Protein AF-A0A7C4BBB3-F1 (afdb_monomer_lite)

pLDDT: mean 87.48, std 7.37, range [55.0, 94.81]

Radius of gyration: 14.89 Å; chains: 1; bounding box: 36×31×40 Å

Organism: NCBI:txid334771

Sequence (150 aa):
MLDLFVINAIISEDIKLYFGTAALLYFIDRKCHRIVLSPSLKKIYADRLKDLEKRRSNYSNDRLFKLIKKLLMNSEKVNEVEELTYNVPIKIPDEDKLIIKTALASSGNTIIITTDRRHLIDNEELQNHLKAYNITILPLDRALEIITKD

Foldseek 3Di:
DEAPLLLVLQQDPPPCSVVLSVLLLVLLVVDQAAAQDEPVRLVVVVVSLVVCVVVVVRGPPVPSSVSSVVQSPDPSRYDYFHFDPDFDPDDADPSVRRVLRRQLRPQAPEEYEDPDCPRAVVPPVNQVVCVVRNYHYDYSVVSSVVSVVD

Secondary structure (DSSP, 8-state):
-B-THHHHHHH---HHHHHHHHHHHHHHHHSS--EEE-HHHHHHHHHHHHHHHHTGGG-S-HHHHHHHHHHHH-TTTEEE-PPP-SPPSS---HHHHHHHHHHHHT-S-EEEEES-IIIIIS-HHHHHHHHTTTEEEEEHHHHHHHHHH-

Structure (mmCIF, N/CA/C/O backbone):
data_AF-A0A7C4BBB3-F1
#
_entry.id   AF-A0A7C4BBB3-F1
#
loop_
_atom_site.group_PDB
_atom_site.id
_atom_site.type_symbol
_atom_site.label_atom_id
_atom_site.label_alt_id
_atom_site.label_comp_id
_atom_site.label_asym_id
_atom_site.label_entity_id
_atom_site.label_seq_id
_atom_site.pdbx_PDB_ins_code
_atom_site.Cartn_x
_atom_site.Cartn_y
_atom_site.Cartn_z
_atom_site.occupancy
_atom_site.B_iso_or_equiv
_atom_site.auth_seq_id
_atom_site.auth_comp_id
_atom_site.auth_asym_id
_atom_site.auth_atom_id
_atom_site.pdbx_PDB_model_num
ATOM 1 N N . MET A 1 1 ? -4.742 2.659 1.974 1.00 86.31 1 MET A N 1
ATOM 2 C CA . MET A 1 1 ? -3.295 2.649 2.265 1.00 86.31 1 MET A CA 1
ATOM 3 C C . MET A 1 1 ? -2.617 1.719 1.273 1.00 86.31 1 MET A C 1
ATOM 5 O O . MET A 1 1 ? -3.104 0.610 1.087 1.00 86.31 1 MET A O 1
ATOM 9 N N . LEU A 1 2 ? -1.554 2.174 0.610 1.00 84.19 2 LEU A N 1
ATOM 10 C CA . LEU A 1 2 ? -0.780 1.355 -0.326 1.00 84.19 2 LEU A CA 1
ATOM 11 C C . LEU A 1 2 ? 0.609 1.110 0.260 1.00 84.19 2 LEU A C 1
ATOM 13 O O . LEU A 1 2 ? 1.294 2.060 0.640 1.00 84.19 2 LEU A O 1
ATOM 17 N N . ASP A 1 3 ? 1.017 -0.148 0.314 1.00 86.69 3 ASP A N 1
ATOM 18 C CA . ASP A 1 3 ? 2.385 -0.537 0.644 1.00 86.69 3 ASP A CA 1
ATOM 19 C C . ASP A 1 3 ? 3.341 -0.279 -0.548 1.00 86.69 3 ASP A C 1
ATOM 21 O O . ASP A 1 3 ? 2.925 -0.114 -1.697 1.00 86.69 3 ASP A O 1
ATOM 25 N N . LEU A 1 4 ? 4.644 -0.222 -0.278 1.00 86.12 4 LEU A N 1
ATOM 26 C CA . LEU A 1 4 ? 5.727 0.139 -1.189 1.00 86.12 4 LEU A CA 1
ATOM 27 C C . LEU A 1 4 ? 5.900 -0.829 -2.369 1.00 86.12 4 LEU A C 1
ATOM 29 O O . LEU A 1 4 ? 6.629 -0.501 -3.312 1.00 86.12 4 LEU A O 1
ATOM 33 N N . PHE A 1 5 ? 5.202 -1.972 -2.384 1.00 86.25 5 PHE A N 1
ATOM 34 C CA . PHE A 1 5 ? 5.166 -2.871 -3.542 1.00 86.25 5 PHE A CA 1
ATOM 35 C C . PHE A 1 5 ? 4.745 -2.149 -4.829 1.00 86.25 5 PHE A C 1
ATOM 37 O O . PHE A 1 5 ? 5.200 -2.523 -5.908 1.00 86.25 5 PHE A O 1
ATOM 44 N N . VAL A 1 6 ? 3.927 -1.091 -4.740 1.00 85.38 6 VAL A N 1
ATOM 45 C CA . VAL A 1 6 ? 3.476 -0.334 -5.921 1.00 85.38 6 VAL A CA 1
ATOM 46 C C . VAL A 1 6 ? 4.636 0.331 -6.666 1.00 85.38 6 VAL A C 1
ATOM 48 O O . VAL A 1 6 ? 4.572 0.511 -7.879 1.00 85.38 6 VAL A O 1
ATOM 51 N N . ILE A 1 7 ? 5.725 0.652 -5.959 1.00 85.56 7 ILE A N 1
ATOM 52 C CA . ILE A 1 7 ? 6.966 1.152 -6.558 1.00 85.56 7 ILE A CA 1
ATOM 53 C C . ILE A 1 7 ? 7.752 -0.008 -7.169 1.00 85.56 7 ILE A C 1
ATOM 55 O O . ILE A 1 7 ? 8.239 0.106 -8.292 1.00 85.56 7 ILE A O 1
ATOM 59 N N . ASN A 1 8 ? 7.831 -1.143 -6.469 1.00 85.06 8 ASN A N 1
ATOM 60 C CA . ASN A 1 8 ? 8.496 -2.345 -6.979 1.00 85.06 8 ASN A CA 1
ATOM 61 C C . ASN A 1 8 ? 7.831 -2.855 -8.268 1.00 85.06 8 ASN A C 1
ATOM 63 O O . ASN A 1 8 ? 8.520 -3.330 -9.165 1.00 85.06 8 ASN A O 1
ATOM 67 N N . ALA A 1 9 ? 6.515 -2.679 -8.415 1.00 86.50 9 ALA A N 1
ATOM 68 C CA . ALA A 1 9 ? 5.774 -3.017 -9.627 1.00 86.50 9 ALA A CA 1
ATOM 69 C C . ALA A 1 9 ? 6.248 -2.244 -10.875 1.00 86.50 9 ALA A C 1
ATOM 71 O O . ALA A 1 9 ? 6.035 -2.710 -11.990 1.00 86.50 9 ALA A O 1
ATOM 72 N N . ILE A 1 10 ? 6.913 -1.089 -10.721 1.00 84.81 10 ILE A N 1
ATOM 73 C CA . ILE A 1 10 ? 7.472 -0.314 -11.845 1.00 84.81 10 ILE A CA 1
ATOM 74 C C . ILE A 1 10 ? 8.647 -1.053 -12.501 1.00 84.81 10 ILE A C 1
ATOM 76 O O . ILE A 1 10 ? 8.805 -0.996 -13.721 1.00 84.81 10 ILE A O 1
ATOM 80 N N . ILE A 1 11 ? 9.466 -1.722 -11.686 1.00 84.06 11 ILE A N 1
ATOM 81 C CA . ILE A 1 11 ? 10.697 -2.415 -12.096 1.00 84.06 11 ILE A CA 1
ATOM 82 C C . ILE A 1 11 ? 10.536 -3.939 -12.154 1.00 84.06 11 ILE A C 1
ATOM 84 O O . ILE A 1 11 ? 11.490 -4.639 -12.473 1.00 84.06 11 ILE A O 1
ATOM 88 N N . SER A 1 12 ? 9.362 -4.462 -11.804 1.00 82.69 12 SER A N 1
ATOM 89 C CA . SER A 1 12 ? 9.115 -5.899 -11.761 1.00 82.69 12 SER A CA 1
ATOM 90 C C . SER A 1 12 ? 8.935 -6.482 -13.164 1.00 82.69 12 SER A C 1
ATOM 92 O O . SER A 1 12 ? 8.243 -5.905 -14.002 1.00 82.69 12 SER A O 1
ATOM 94 N N . GLU A 1 13 ? 9.508 -7.663 -13.390 1.00 83.00 13 GLU A N 1
ATOM 95 C CA . GLU A 1 13 ? 9.225 -8.501 -14.562 1.00 83.00 13 GLU A CA 1
ATOM 96 C C . GLU A 1 13 ? 7.931 -9.321 -14.391 1.00 83.00 13 GLU A C 1
ATOM 98 O O . GLU A 1 13 ? 7.441 -9.925 -15.346 1.00 83.00 13 GLU A O 1
ATOM 103 N N . ASP A 1 14 ? 7.337 -9.326 -13.190 1.00 88.25 14 ASP A N 1
ATOM 104 C CA . ASP A 1 14 ? 6.052 -9.971 -12.937 1.00 88.25 14 ASP A CA 1
ATOM 105 C C . ASP A 1 14 ? 4.917 -9.158 -13.573 1.00 88.25 14 ASP A C 1
ATOM 107 O O . ASP A 1 14 ? 4.413 -8.161 -13.043 1.00 88.25 14 ASP A O 1
ATOM 111 N N . ILE A 1 15 ? 4.483 -9.645 -14.732 1.00 87.00 15 ILE A N 1
ATOM 112 C CA . ILE A 1 15 ? 3.385 -9.089 -15.517 1.00 87.00 15 ILE A CA 1
ATOM 113 C C . ILE A 1 15 ? 2.087 -8.992 -14.696 1.00 87.00 15 ILE A C 1
ATOM 115 O O . ILE A 1 15 ? 1.342 -8.019 -14.843 1.00 87.00 15 ILE A O 1
ATOM 119 N N . LYS A 1 16 ? 1.801 -9.963 -13.817 1.00 89.31 16 LYS A N 1
ATOM 120 C CA . LYS A 1 16 ? 0.585 -9.946 -12.990 1.00 89.31 16 LYS A CA 1
ATOM 121 C C . LYS A 1 16 ? 0.660 -8.837 -11.950 1.00 89.31 16 LYS A C 1
ATOM 123 O O . LYS A 1 16 ? -0.316 -8.107 -11.783 1.00 89.31 16 LYS A O 1
ATOM 128 N N . LEU A 1 17 ? 1.811 -8.673 -11.300 1.00 89.88 17 LEU A N 1
ATOM 129 C CA . LEU A 1 17 ? 2.036 -7.585 -10.349 1.00 89.88 17 LEU A CA 1
ATOM 130 C C . LEU A 1 17 ? 1.913 -6.218 -11.030 1.00 89.88 17 LEU A C 1
ATOM 132 O O . LEU A 1 17 ? 1.250 -5.323 -10.501 1.00 89.88 17 LEU A O 1
ATOM 136 N N . TYR A 1 18 ? 2.494 -6.072 -12.222 1.00 89.81 18 TYR A N 1
ATOM 137 C CA . TYR A 1 18 ? 2.407 -4.845 -13.009 1.00 89.81 18 TYR A CA 1
ATOM 138 C C . TYR A 1 18 ? 0.956 -4.486 -13.347 1.00 89.81 18 TYR A C 1
ATOM 140 O O . TYR A 1 18 ? 0.482 -3.405 -12.989 1.00 89.81 18 TYR A O 1
ATOM 148 N N . PHE A 1 19 ? 0.228 -5.392 -14.010 1.00 89.88 19 PHE A N 1
ATOM 149 C CA . PHE A 1 19 ? -1.143 -5.116 -14.438 1.00 89.88 19 PHE A CA 1
ATOM 150 C C . PHE A 1 19 ? -2.099 -4.975 -13.257 1.00 89.88 19 PHE A C 1
ATOM 152 O O . PHE A 1 19 ? -2.956 -4.093 -13.285 1.00 89.88 19 PHE A O 1
ATOM 159 N N . GLY A 1 20 ? -1.929 -5.777 -12.203 1.00 92.19 20 GLY A N 1
ATOM 160 C CA . GLY A 1 20 ? -2.720 -5.655 -10.982 1.00 92.19 20 GLY A CA 1
ATOM 161 C C . GLY A 1 20 ? -2.525 -4.294 -10.314 1.00 92.19 20 GLY A C 1
ATOM 162 O O . GLY A 1 20 ? -3.500 -3.621 -9.982 1.00 92.19 20 GLY A O 1
ATOM 163 N N . THR A 1 21 ? -1.277 -3.832 -10.200 1.00 92.19 21 THR A N 1
ATOM 164 C CA . THR A 1 21 ? -0.969 -2.507 -9.643 1.00 92.19 21 THR A CA 1
ATOM 165 C C . THR A 1 21 ? -1.532 -1.394 -10.524 1.00 92.19 21 THR A C 1
ATOM 167 O O . THR A 1 21 ? -2.165 -0.466 -10.023 1.00 92.19 21 THR A O 1
ATOM 170 N N . ALA A 1 22 ? -1.354 -1.484 -11.844 1.00 90.88 22 ALA A N 1
ATOM 171 C CA . ALA A 1 22 ? -1.876 -0.493 -12.780 1.00 90.88 22 ALA A CA 1
ATOM 172 C C . ALA A 1 22 ? -3.409 -0.396 -12.721 1.00 90.88 22 ALA A C 1
ATOM 174 O O . ALA A 1 22 ? -3.949 0.710 -12.681 1.00 90.88 22 ALA A O 1
ATOM 175 N N . ALA A 1 23 ? -4.105 -1.536 -12.666 1.00 91.94 23 ALA A N 1
ATOM 176 C CA . ALA A 1 23 ? -5.556 -1.590 -12.524 1.00 91.94 23 ALA A CA 1
ATOM 177 C C . ALA A 1 23 ? -6.010 -0.968 -11.198 1.00 91.94 23 ALA A C 1
ATOM 179 O O . ALA A 1 23 ? -6.902 -0.121 -11.193 1.00 91.94 23 ALA A O 1
ATOM 180 N N . LEU A 1 24 ? -5.354 -1.318 -10.088 1.00 92.88 24 LEU A N 1
ATOM 181 C CA . LEU A 1 24 ? -5.666 -0.776 -8.767 1.00 92.88 24 LEU A CA 1
ATOM 182 C C . LEU A 1 24 ? -5.565 0.753 -8.759 1.00 92.88 24 LEU A C 1
ATOM 184 O O . LEU A 1 24 ? -6.501 1.446 -8.360 1.00 92.88 24 LEU A O 1
ATOM 188 N N . LEU A 1 25 ? -4.442 1.284 -9.242 1.00 91.50 25 LEU A N 1
ATOM 189 C CA . LEU A 1 25 ? -4.207 2.724 -9.299 1.00 91.50 25 LEU A CA 1
ATOM 190 C C . LEU A 1 25 ? -5.176 3.429 -10.252 1.00 91.50 25 LEU A C 1
ATOM 192 O O . LEU A 1 25 ? -5.629 4.530 -9.950 1.00 91.50 25 LEU A O 1
ATOM 196 N N . TYR A 1 26 ? -5.532 2.799 -11.374 1.00 90.62 26 TYR A N 1
ATOM 197 C CA . TYR A 1 26 ? -6.545 3.322 -12.287 1.00 90.62 26 TYR A CA 1
ATOM 198 C C . TYR A 1 26 ? -7.907 3.465 -11.598 1.00 90.62 26 TYR A C 1
ATOM 200 O O . TYR A 1 26 ? -8.543 4.513 -11.712 1.00 90.62 26 TYR A O 1
ATOM 208 N N . PHE A 1 27 ? -8.347 2.452 -10.846 1.00 89.88 27 PHE A N 1
ATOM 209 C CA . PHE A 1 27 ? -9.607 2.537 -10.111 1.00 89.88 27 PHE A CA 1
ATOM 210 C C . PHE A 1 27 ? -9.564 3.594 -9.010 1.00 89.88 27 PHE A C 1
ATOM 212 O O . PHE A 1 27 ? -10.531 4.336 -8.860 1.00 89.88 27 PHE A O 1
ATOM 219 N N . ILE A 1 28 ? -8.443 3.734 -8.300 1.00 88.81 28 ILE A N 1
ATOM 220 C CA . ILE A 1 28 ? -8.261 4.816 -7.325 1.00 88.81 28 ILE A CA 1
ATOM 221 C C . ILE A 1 28 ? -8.348 6.192 -8.008 1.00 88.81 28 ILE A C 1
ATOM 223 O O . ILE A 1 28 ? -9.052 7.073 -7.516 1.00 88.81 28 ILE A O 1
ATOM 227 N N . ASP A 1 29 ? -7.700 6.389 -9.163 1.00 88.12 29 ASP A N 1
ATOM 228 C CA . ASP A 1 29 ? -7.750 7.660 -9.911 1.00 88.12 29 ASP A CA 1
ATOM 229 C C . ASP A 1 29 ? -9.173 7.978 -10.398 1.00 88.12 29 ASP A C 1
ATOM 231 O O . ASP A 1 29 ? -9.608 9.128 -10.359 1.00 88.12 29 ASP A O 1
ATOM 235 N N . ARG A 1 30 ? -9.937 6.963 -10.816 1.00 87.44 30 ARG A N 1
ATOM 236 C CA . ARG A 1 30 ? -11.270 7.147 -11.414 1.00 87.44 30 ARG A CA 1
ATOM 237 C C . ARG A 1 30 ? -12.427 7.191 -10.418 1.00 87.44 30 ARG A C 1
ATOM 239 O O . ARG A 1 30 ? -13.404 7.876 -10.697 1.00 87.44 30 ARG A O 1
ATOM 246 N N . LYS A 1 31 ? -12.343 6.478 -9.294 1.00 85.88 31 LYS A N 1
ATOM 247 C CA . LYS A 1 31 ? -13.427 6.360 -8.299 1.00 85.88 31 LYS A CA 1
ATOM 248 C C . LYS A 1 31 ? -13.213 7.287 -7.101 1.00 85.88 31 LYS A C 1
ATOM 250 O O . LYS A 1 31 ? -12.218 7.998 -7.024 1.00 85.88 31 LYS A O 1
ATOM 255 N N . CYS A 1 32 ? -14.124 7.288 -6.133 1.00 82.19 32 CYS A N 1
ATOM 256 C CA . CYS A 1 32 ? -14.054 8.150 -4.944 1.00 82.19 32 CYS A CA 1
ATOM 257 C C . CYS A 1 32 ? -13.031 7.697 -3.880 1.00 82.19 32 CYS A C 1
ATOM 259 O O . CYS A 1 32 ? -13.039 8.214 -2.764 1.00 82.19 32 CYS A O 1
ATOM 261 N N . HIS A 1 33 ? -12.146 6.747 -4.194 1.00 86.12 33 HIS A N 1
ATOM 262 C CA . HIS A 1 33 ? -11.136 6.266 -3.252 1.00 86.12 33 HIS A CA 1
ATOM 263 C C . HIS A 1 33 ? -9.973 7.256 -3.105 1.00 86.12 33 HIS A C 1
ATOM 265 O O . HIS A 1 33 ? -9.587 7.944 -4.054 1.00 86.12 33 HIS A O 1
ATOM 271 N N . ARG A 1 34 ? -9.381 7.283 -1.907 1.00 89.38 34 ARG A N 1
ATOM 272 C CA . ARG A 1 34 ? -8.201 8.089 -1.576 1.00 89.38 34 ARG A CA 1
ATOM 273 C C . ARG A 1 34 ? -7.092 7.216 -0.999 1.00 89.38 34 ARG A C 1
ATOM 275 O O . ARG A 1 34 ? -7.342 6.262 -0.264 1.00 89.38 34 ARG A O 1
ATOM 282 N N . ILE A 1 35 ? -5.854 7.563 -1.322 1.00 91.94 35 ILE A N 1
ATOM 283 C CA . ILE A 1 35 ? -4.649 6.986 -0.743 1.00 91.94 35 ILE A CA 1
ATOM 284 C C . ILE A 1 35 ? -4.367 7.736 0.555 1.00 91.94 35 ILE A C 1
ATOM 286 O O . ILE A 1 35 ? -4.125 8.937 0.553 1.00 91.94 35 ILE A O 1
ATOM 290 N N . VAL A 1 36 ? -4.395 7.018 1.667 1.00 92.44 36 VAL A N 1
ATOM 291 C CA . VAL A 1 36 ? -3.928 7.538 2.953 1.00 92.44 36 VAL A CA 1
ATOM 292 C C . VAL A 1 36 ? -2.402 7.513 2.954 1.00 92.44 36 VAL A C 1
ATOM 294 O O . VAL A 1 36 ? -1.831 6.464 2.651 1.00 92.44 36 VAL A O 1
ATOM 297 N N . LEU A 1 37 ? -1.757 8.628 3.293 1.00 92.31 37 LEU A N 1
ATOM 298 C CA . LEU A 1 37 ? -0.305 8.732 3.451 1.00 92.31 37 LEU A CA 1
ATOM 299 C C . LEU A 1 37 ? 0.038 9.595 4.657 1.00 92.31 37 LEU A C 1
ATOM 301 O O . LEU A 1 37 ? -0.678 10.533 4.979 1.00 92.31 37 LEU A O 1
ATOM 305 N N . SER A 1 38 ? 1.175 9.315 5.277 1.00 92.00 38 SER A N 1
ATOM 306 C CA . SER A 1 38 ? 1.801 10.240 6.206 1.00 92.00 38 SER A CA 1
ATOM 307 C C . SER A 1 38 ? 2.866 11.083 5.505 1.00 92.00 38 SER A C 1
ATOM 309 O O . SER A 1 38 ? 3.341 10.684 4.431 1.00 92.00 38 SER A O 1
ATOM 311 N N . PRO A 1 39 ? 3.325 12.193 6.112 1.00 91.06 39 PRO A N 1
ATOM 312 C CA . PRO A 1 39 ? 4.467 12.944 5.603 1.00 91.06 39 PRO A CA 1
ATOM 313 C C . PRO A 1 39 ? 5.712 12.067 5.382 1.00 91.06 39 PRO A C 1
ATOM 315 O O . PRO A 1 39 ? 6.364 12.185 4.339 1.00 91.06 39 PRO A O 1
ATOM 318 N N . SER A 1 40 ? 6.027 11.139 6.299 1.00 91.56 40 SER A N 1
ATOM 319 C CA . SER A 1 40 ? 7.208 10.277 6.148 1.00 91.56 40 SER A CA 1
ATOM 320 C C . SER A 1 40 ? 7.025 9.243 5.041 1.00 91.56 40 SER A C 1
ATOM 322 O O . SER A 1 40 ? 7.946 9.051 4.247 1.00 91.56 40 SER A O 1
ATOM 324 N N . LEU A 1 41 ? 5.845 8.618 4.912 1.00 90.50 41 LEU A N 1
ATOM 325 C CA . LEU A 1 41 ? 5.579 7.706 3.792 1.00 90.50 41 LEU A CA 1
ATOM 326 C C . LEU A 1 41 ? 5.651 8.446 2.465 1.00 90.50 41 LEU A C 1
ATOM 328 O O . LEU A 1 41 ? 6.324 7.991 1.547 1.00 90.50 41 LEU A O 1
ATOM 332 N N . LYS A 1 42 ? 5.019 9.616 2.365 1.00 90.25 42 LYS A N 1
ATOM 333 C CA . LYS A 1 42 ? 5.053 10.442 1.155 1.00 90.25 42 LYS A CA 1
ATOM 334 C C . LYS A 1 42 ? 6.488 10.785 0.754 1.00 90.25 42 LYS A C 1
ATOM 336 O O . LYS A 1 42 ? 6.822 10.700 -0.428 1.00 90.25 42 LYS A O 1
ATOM 341 N N . LYS A 1 43 ? 7.351 11.090 1.730 1.00 91.50 43 LYS A N 1
ATOM 342 C CA . LYS A 1 43 ? 8.788 11.289 1.509 1.00 91.50 43 LYS A CA 1
ATOM 343 C C . LYS A 1 43 ? 9.476 10.020 0.994 1.00 91.50 43 LYS A C 1
ATOM 345 O O . LYS A 1 43 ? 10.152 10.097 -0.023 1.00 91.50 43 LYS A O 1
ATOM 350 N N . ILE A 1 44 ? 9.252 8.857 1.614 1.00 91.75 44 ILE A N 1
ATOM 351 C CA . ILE A 1 44 ? 9.815 7.570 1.153 1.00 91.75 44 ILE A CA 1
ATOM 352 C C . ILE A 1 44 ? 9.388 7.267 -0.288 1.00 91.75 44 ILE A C 1
ATOM 354 O O . ILE A 1 44 ? 10.214 6.877 -1.114 1.00 91.75 44 ILE A O 1
ATOM 358 N N . TYR A 1 45 ? 8.110 7.475 -0.605 1.00 90.19 45 TYR A N 1
ATOM 359 C CA . TYR A 1 45 ? 7.580 7.324 -1.956 1.00 90.19 45 TYR A CA 1
ATOM 360 C C . TYR A 1 45 ? 8.285 8.257 -2.945 1.00 90.19 45 TYR A C 1
ATOM 362 O O . TYR A 1 45 ? 8.734 7.813 -4.003 1.00 90.19 45 TYR A O 1
ATOM 370 N N . ALA A 1 46 ? 8.413 9.540 -2.600 1.00 90.06 46 ALA A N 1
ATOM 371 C CA . ALA A 1 46 ? 9.075 10.533 -3.437 1.00 90.06 46 ALA A CA 1
ATOM 372 C C . ALA A 1 46 ? 10.562 10.214 -3.658 1.00 90.06 46 ALA A C 1
ATOM 374 O O . ALA A 1 46 ? 11.033 10.274 -4.795 1.00 90.06 46 ALA A O 1
ATOM 375 N N . ASP A 1 47 ? 11.282 9.827 -2.604 1.00 91.62 47 ASP A N 1
ATOM 376 C CA . ASP A 1 47 ? 12.704 9.483 -2.663 1.00 91.62 47 ASP A CA 1
ATOM 377 C C . ASP A 1 47 ? 12.931 8.252 -3.552 1.00 91.62 47 ASP A C 1
ATOM 379 O O . ASP A 1 47 ? 13.747 8.293 -4.476 1.00 91.62 47 ASP A O 1
ATOM 383 N N . ARG A 1 48 ? 12.133 7.189 -3.370 1.00 89.56 48 ARG A N 1
ATOM 384 C CA . ARG A 1 48 ? 12.212 5.982 -4.207 1.00 89.56 48 ARG A CA 1
ATOM 385 C C . ARG A 1 48 ? 11.864 6.265 -5.671 1.00 89.56 48 ARG A C 1
ATOM 387 O O 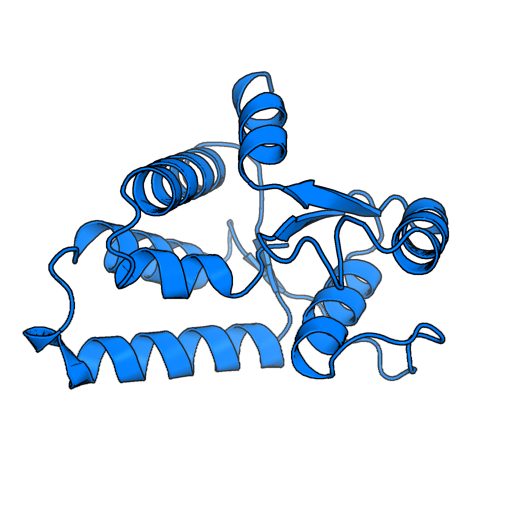. ARG A 1 48 ? 12.553 5.774 -6.563 1.00 89.56 48 ARG A O 1
ATOM 394 N N . LEU A 1 49 ? 10.844 7.082 -5.946 1.00 89.12 49 LEU A N 1
ATOM 395 C CA . LEU A 1 49 ? 10.517 7.493 -7.317 1.00 89.12 49 LEU A CA 1
ATOM 396 C C . LEU A 1 49 ? 11.639 8.326 -7.946 1.00 89.12 49 LEU A C 1
ATOM 398 O O . LEU A 1 49 ? 11.966 8.120 -9.112 1.00 89.12 49 LEU A O 1
ATOM 402 N N . LYS A 1 50 ? 12.261 9.236 -7.193 1.00 89.56 50 LYS A N 1
ATOM 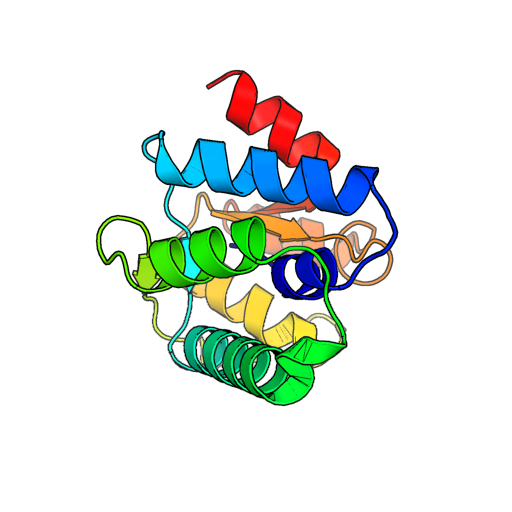403 C CA . LYS A 1 50 ? 13.391 10.040 -7.676 1.00 89.56 50 LYS A CA 1
ATOM 404 C C . LYS A 1 50 ? 14.603 9.168 -8.000 1.00 89.56 50 LYS A C 1
ATOM 406 O O . LYS A 1 50 ? 15.286 9.405 -8.996 1.00 89.56 50 LYS A O 1
ATOM 411 N N . ASP A 1 51 ? 14.872 8.154 -7.187 1.00 88.88 51 ASP A N 1
ATOM 412 C CA . ASP A 1 51 ? 15.965 7.218 -7.440 1.00 88.88 51 ASP A CA 1
ATOM 413 C C . ASP A 1 51 ? 15.693 6.305 -8.634 1.00 88.88 51 ASP A C 1
ATOM 415 O O . ASP A 1 51 ? 16.615 6.041 -9.410 1.00 88.88 51 ASP A O 1
ATOM 419 N N . LEU A 1 52 ? 14.437 5.904 -8.852 1.00 85.88 52 LEU A N 1
ATOM 420 C CA . LEU A 1 52 ? 14.033 5.283 -10.110 1.00 85.88 52 LEU A CA 1
ATOM 421 C C . LEU A 1 52 ? 14.258 6.244 -11.280 1.00 85.88 52 LEU A C 1
ATOM 423 O O . LEU A 1 52 ? 14.946 5.882 -12.222 1.00 85.88 52 LEU A O 1
ATOM 427 N N . GLU A 1 53 ? 13.785 7.490 -11.215 1.00 84.56 53 GLU A N 1
ATOM 428 C CA . GLU A 1 53 ? 13.942 8.490 -12.284 1.00 84.56 53 GLU A CA 1
ATOM 429 C C . GLU A 1 53 ? 15.407 8.679 -12.722 1.00 84.56 53 GLU A C 1
ATOM 431 O O . GLU A 1 53 ? 15.686 8.727 -13.921 1.00 84.56 53 GLU A O 1
ATOM 436 N N . LYS A 1 54 ? 16.355 8.685 -11.773 1.00 83.81 54 LYS A N 1
ATOM 437 C CA . LYS A 1 54 ? 17.804 8.729 -12.057 1.00 83.81 54 LYS A CA 1
ATOM 438 C C . LYS A 1 54 ? 18.320 7.480 -12.776 1.00 83.81 54 LYS A C 1
ATOM 440 O O . LYS A 1 54 ? 19.229 7.576 -13.592 1.00 83.81 54 LYS A O 1
ATOM 445 N N . ARG A 1 55 ? 17.755 6.309 -12.479 1.00 79.00 55 ARG A N 1
ATOM 446 C CA . ARG A 1 55 ? 18.128 5.005 -13.053 1.00 79.00 55 ARG A CA 1
ATOM 447 C C . ARG A 1 55 ? 17.287 4.667 -14.286 1.00 79.00 55 ARG A C 1
ATOM 449 O O . ARG A 1 55 ? 17.016 3.498 -14.533 1.00 79.00 55 ARG A O 1
ATOM 456 N N . ARG A 1 56 ? 16.855 5.678 -15.051 1.00 65.75 56 ARG A N 1
ATOM 457 C CA . ARG A 1 56 ? 15.928 5.569 -16.196 1.00 65.75 56 ARG A CA 1
ATOM 458 C C . ARG A 1 56 ? 16.261 4.483 -17.223 1.00 65.75 56 ARG A C 1
ATOM 460 O O . ARG A 1 56 ? 15.356 4.014 -17.897 1.00 65.75 56 ARG A O 1
ATOM 467 N N . SER A 1 57 ? 17.518 4.055 -17.317 1.00 62.00 57 SER A N 1
ATOM 468 C CA . SER A 1 57 ? 17.944 2.912 -18.134 1.00 62.00 57 SER A CA 1
ATOM 469 C C . SER A 1 57 ? 17.396 1.552 -17.670 1.00 62.00 57 SER A C 1
ATOM 471 O O . SER A 1 57 ? 17.447 0.599 -18.437 1.00 62.00 57 SER A O 1
ATOM 473 N N . ASN A 1 58 ? 16.890 1.443 -16.435 1.00 60.09 58 ASN A N 1
ATOM 474 C CA . ASN A 1 58 ? 16.616 0.169 -15.761 1.00 60.09 58 ASN A CA 1
ATOM 475 C C . ASN A 1 58 ? 15.119 -0.179 -15.638 1.00 60.09 58 ASN A C 1
ATOM 477 O O . ASN A 1 58 ? 14.789 -1.157 -14.974 1.00 60.09 58 ASN A O 1
ATOM 481 N N . TYR A 1 59 ? 14.200 0.592 -16.231 1.00 58.62 59 TYR A N 1
ATOM 482 C CA . TYR A 1 59 ? 12.778 0.220 -16.271 1.00 58.62 59 TYR A CA 1
ATOM 483 C C . TYR A 1 59 ? 12.128 0.560 -17.608 1.00 58.62 59 TYR A C 1
ATOM 485 O O . TYR A 1 59 ? 12.228 1.677 -18.105 1.00 58.62 59 TYR A O 1
ATOM 493 N N . SER A 1 60 ? 11.403 -0.411 -18.169 1.00 55.00 60 SER A N 1
ATOM 494 C CA . SER A 1 60 ? 10.715 -0.264 -19.462 1.00 55.00 60 SER A CA 1
ATOM 495 C C . SER A 1 60 ? 9.428 0.572 -19.385 1.00 55.00 60 SER A C 1
ATOM 497 O O . SER A 1 60 ? 8.918 1.021 -20.408 1.00 55.00 60 SER A O 1
ATOM 499 N N . ASN A 1 61 ? 8.870 0.793 -18.187 1.00 64.19 61 ASN A N 1
ATOM 500 C CA . ASN A 1 61 ? 7.459 1.161 -18.037 1.00 64.19 61 ASN A CA 1
ATOM 501 C C . ASN A 1 61 ? 7.220 2.552 -17.423 1.00 64.19 61 ASN A C 1
ATOM 503 O O . ASN A 1 61 ? 6.759 2.696 -16.291 1.00 64.19 61 ASN A O 1
ATOM 507 N N . ASP A 1 62 ? 7.420 3.592 -18.233 1.00 78.56 62 ASP A N 1
ATOM 508 C CA . ASP A 1 62 ? 7.184 5.007 -17.884 1.00 78.56 62 ASP A CA 1
ATOM 509 C C . ASP A 1 62 ? 5.710 5.321 -17.522 1.00 78.56 62 ASP A C 1
ATOM 511 O O . ASP A 1 62 ? 5.417 6.271 -16.795 1.00 78.56 62 ASP A O 1
ATOM 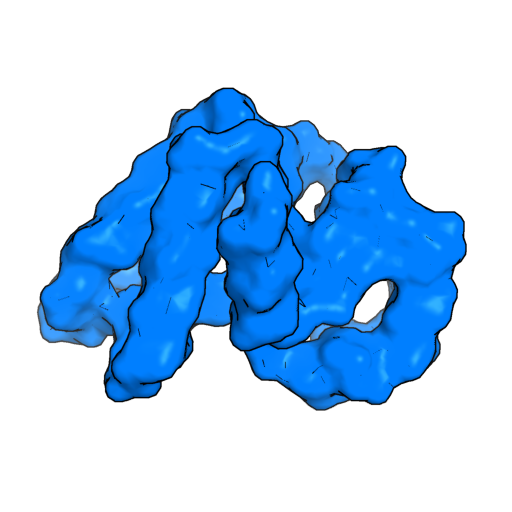515 N N . ARG A 1 63 ? 4.748 4.502 -17.975 1.00 84.50 63 ARG A N 1
ATOM 516 C CA . ARG A 1 63 ? 3.310 4.716 -17.710 1.00 84.50 63 ARG A CA 1
ATOM 517 C C . ARG A 1 63 ? 2.936 4.570 -16.234 1.00 84.50 63 ARG A C 1
ATOM 519 O O . ARG A 1 63 ? 2.256 5.444 -15.701 1.00 84.50 63 ARG A O 1
ATOM 526 N N . LEU A 1 64 ? 3.364 3.485 -15.583 1.00 87.31 64 LEU A N 1
ATOM 527 C CA . LEU A 1 64 ? 3.022 3.221 -14.180 1.00 87.31 64 LEU A CA 1
ATOM 528 C C . LEU A 1 64 ? 3.700 4.242 -13.261 1.00 87.31 64 LEU A C 1
ATOM 530 O O . LEU A 1 64 ? 3.063 4.791 -12.366 1.00 87.31 64 LEU A O 1
ATOM 534 N N . PHE A 1 65 ? 4.957 4.575 -13.565 1.00 88.56 65 PHE A N 1
ATOM 535 C CA . PHE A 1 65 ? 5.693 5.650 -12.907 1.00 88.56 65 PHE A CA 1
ATOM 536 C C . PHE A 1 65 ? 4.933 6.986 -12.959 1.00 88.56 65 PHE A C 1
ATOM 538 O O . PHE A 1 65 ? 4.681 7.604 -11.922 1.00 88.56 65 PHE A O 1
ATOM 545 N N . LYS A 1 66 ? 4.504 7.413 -14.157 1.00 88.25 66 LYS A N 1
ATOM 546 C CA . LYS A 1 66 ? 3.714 8.641 -14.345 1.00 88.25 66 LYS A CA 1
ATOM 547 C C . LYS A 1 66 ? 2.393 8.609 -13.580 1.00 88.25 66 LYS A C 1
ATOM 549 O O . LYS A 1 66 ? 2.024 9.622 -12.990 1.00 88.25 66 LYS A O 1
ATOM 554 N N . LEU A 1 67 ? 1.697 7.470 -13.570 1.00 89.19 67 LEU A N 1
ATOM 555 C CA . LEU A 1 67 ? 0.431 7.310 -12.854 1.00 89.19 67 LEU A CA 1
ATOM 556 C C . LEU A 1 67 ? 0.611 7.468 -11.339 1.00 89.19 67 LEU A C 1
ATOM 558 O O . LEU A 1 67 ? -0.124 8.235 -10.723 1.00 89.19 67 LEU A O 1
ATOM 562 N N . ILE A 1 68 ? 1.614 6.807 -10.755 1.00 89.81 68 ILE A N 1
ATOM 563 C CA . ILE A 1 68 ? 1.923 6.925 -9.323 1.00 89.81 68 ILE A CA 1
ATOM 564 C C . ILE A 1 68 ? 2.288 8.372 -8.985 1.00 89.81 68 ILE A C 1
ATOM 566 O O . ILE A 1 68 ? 1.704 8.951 -8.073 1.00 89.81 68 ILE A O 1
ATOM 570 N N . LYS A 1 69 ? 3.191 8.997 -9.754 1.00 88.88 69 LYS A N 1
ATOM 571 C CA . LYS A 1 69 ? 3.598 10.396 -9.537 1.00 88.88 69 LYS A CA 1
ATOM 572 C C . LYS A 1 69 ? 2.399 11.349 -9.590 1.00 88.88 69 LYS A C 1
ATOM 574 O O . LYS A 1 69 ? 2.254 12.190 -8.709 1.00 88.88 69 LYS A O 1
ATOM 579 N N . LYS A 1 70 ? 1.512 11.180 -10.579 1.00 89.38 70 LYS A N 1
ATOM 580 C CA . LYS A 1 70 ? 0.269 11.959 -10.708 1.00 89.38 70 LYS A CA 1
ATOM 581 C C . LYS A 1 70 ? -0.635 11.780 -9.484 1.00 89.38 70 LYS A C 1
ATOM 583 O O . LYS A 1 70 ? -1.104 12.774 -8.941 1.00 89.38 70 LYS A O 1
ATOM 588 N N . LEU A 1 71 ? -0.869 10.539 -9.052 1.00 89.06 71 LEU A N 1
ATOM 589 C CA . LEU A 1 71 ? -1.734 10.237 -7.908 1.00 89.06 71 LEU A CA 1
ATOM 590 C C . LEU A 1 71 ? -1.203 10.843 -6.608 1.00 89.06 71 LEU A C 1
ATOM 592 O O . LEU A 1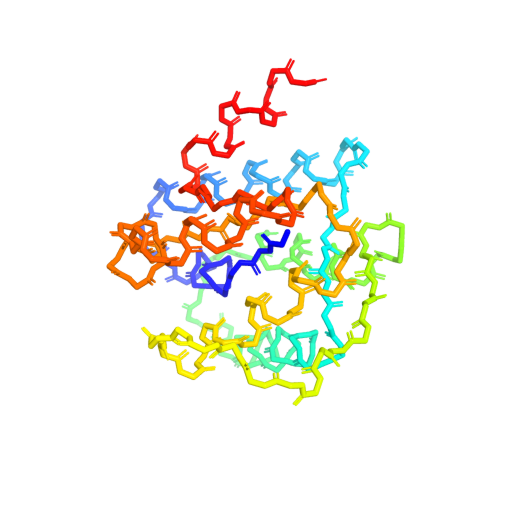 71 ? -1.965 11.476 -5.889 1.00 89.06 71 LEU A O 1
ATOM 596 N N . LEU A 1 72 ? 0.099 10.714 -6.336 1.00 87.06 72 LEU A N 1
ATOM 597 C CA . LEU A 1 72 ? 0.728 11.237 -5.116 1.00 87.06 72 LEU A CA 1
ATOM 598 C C . LEU A 1 72 ? 0.717 12.771 -5.025 1.00 87.06 72 LEU A C 1
ATOM 600 O O . LEU A 1 72 ? 0.781 13.323 -3.927 1.00 87.06 72 LEU A O 1
ATOM 604 N N . MET A 1 73 ? 0.667 13.461 -6.167 1.00 86.44 73 MET A N 1
ATOM 605 C CA . MET A 1 73 ? 0.583 14.923 -6.235 1.00 86.44 73 MET A CA 1
ATOM 606 C C . MET A 1 73 ? -0.858 15.445 -6.216 1.00 86.44 73 MET A C 1
ATOM 608 O O . MET A 1 73 ? -1.064 16.646 -6.057 1.00 86.44 73 MET A O 1
ATOM 612 N N . ASN A 1 74 ? -1.852 14.572 -6.390 1.00 88.69 74 ASN A N 1
ATOM 613 C CA . ASN A 1 74 ? -3.251 14.965 -6.419 1.00 88.69 74 ASN A CA 1
ATOM 614 C C . ASN A 1 74 ? -3.825 15.013 -4.992 1.00 88.69 74 ASN A C 1
ATOM 616 O O . ASN A 1 74 ? -4.118 13.976 -4.396 1.00 88.69 74 ASN A O 1
ATOM 620 N N . SER A 1 75 ? -4.031 16.222 -4.466 1.00 86.38 75 SER A N 1
ATOM 621 C CA . SER A 1 75 ? -4.598 16.450 -3.128 1.00 86.38 75 SER A CA 1
ATOM 622 C C . SER A 1 75 ? -6.015 15.897 -2.957 1.00 86.38 75 SER A C 1
ATOM 624 O O . SER A 1 75 ? -6.405 15.566 -1.844 1.00 86.38 75 SER A O 1
ATOM 626 N N . GLU A 1 76 ? -6.787 15.724 -4.033 1.00 88.69 76 GLU A N 1
ATOM 627 C CA . GLU A 1 76 ? -8.118 15.107 -3.959 1.00 88.69 76 GLU A CA 1
ATOM 628 C C . GLU A 1 76 ? -8.054 13.584 -3.780 1.00 88.69 76 GLU A C 1
ATOM 630 O O . GLU A 1 76 ? -9.026 12.961 -3.339 1.00 88.69 76 GLU A O 1
ATOM 635 N N . LYS A 1 77 ? -6.911 12.981 -4.131 1.00 90.75 77 LYS A N 1
ATOM 636 C CA . LYS A 1 77 ? -6.656 11.535 -4.087 1.00 90.75 77 LYS A CA 1
ATOM 637 C C . LYS A 1 77 ? -5.741 11.118 -2.954 1.00 90.75 77 LYS A C 1
ATOM 639 O O . LYS A 1 77 ? -5.644 9.922 -2.702 1.00 90.75 77 LYS A O 1
ATOM 644 N N . VAL A 1 78 ? -5.108 12.059 -2.266 1.00 91.38 78 VAL A N 1
ATOM 645 C CA . VAL A 1 78 ? -4.248 11.783 -1.118 1.00 91.38 78 VAL A CA 1
ATOM 646 C C . VAL A 1 78 ? -4.879 12.374 0.132 1.00 91.38 78 VAL A C 1
ATOM 648 O O . VAL A 1 78 ? -5.085 13.579 0.216 1.00 91.38 78 VAL A O 1
ATOM 651 N N . ASN A 1 79 ? -5.170 11.518 1.107 1.00 92.25 79 ASN A N 1
ATOM 652 C CA . ASN A 1 79 ? -5.530 11.941 2.452 1.00 92.25 79 ASN A CA 1
ATOM 653 C C . ASN A 1 79 ? -4.272 11.897 3.323 1.00 92.25 79 ASN A C 1
ATOM 655 O O . ASN A 1 79 ? -3.786 10.809 3.641 1.00 92.25 79 ASN A O 1
ATOM 659 N N . GLU A 1 80 ? -3.725 13.062 3.655 1.00 91.81 80 GLU A N 1
ATOM 660 C CA . GLU A 1 80 ? -2.528 13.153 4.488 1.00 91.81 80 GLU A CA 1
ATOM 661 C C . GLU A 1 80 ? -2.913 13.113 5.971 1.00 91.81 80 GLU A C 1
ATOM 663 O O . GLU A 1 80 ? -3.782 13.868 6.403 1.00 91.81 80 GLU A O 1
ATOM 668 N N . VAL A 1 81 ? -2.298 12.210 6.736 1.00 92.44 81 VAL A N 1
ATOM 669 C CA . VAL A 1 81 ? -2.591 12.004 8.163 1.00 92.44 81 VAL A CA 1
ATOM 670 C C . VAL A 1 81 ? -1.313 12.081 8.992 1.00 92.44 81 VAL A C 1
ATOM 672 O O . VAL A 1 81 ? -0.249 11.631 8.559 1.00 92.44 81 VAL A O 1
ATOM 675 N N . GLU A 1 82 ? -1.412 12.649 10.192 1.00 89.69 82 GLU A N 1
ATOM 676 C CA . GLU A 1 82 ? -0.288 12.697 11.127 1.00 89.69 82 GLU A CA 1
ATOM 677 C C . GLU A 1 82 ? -0.005 11.312 11.713 1.00 89.69 82 GLU A C 1
ATOM 679 O O . GLU A 1 82 ? -0.915 10.559 12.060 1.00 89.69 82 GLU A O 1
ATOM 684 N N . GLU A 1 83 ? 1.272 10.952 11.807 1.00 84.12 83 GLU A N 1
ATOM 685 C CA . GLU A 1 83 ? 1.672 9.632 12.286 1.00 84.12 83 GLU A CA 1
ATOM 686 C C . GLU A 1 83 ? 1.448 9.491 13.782 1.00 84.12 83 GLU A C 1
ATOM 688 O O . GLU A 1 83 ? 1.755 10.380 14.577 1.00 84.12 83 GLU A O 1
ATOM 693 N N . LEU A 1 84 ? 1.000 8.305 14.181 1.00 86.50 84 LEU A N 1
ATOM 694 C CA . LEU A 1 84 ? 0.905 7.969 15.590 1.00 86.50 84 LEU A CA 1
ATOM 695 C C . LEU A 1 84 ? 2.300 7.826 16.199 1.00 86.50 84 LEU A C 1
ATOM 697 O O . LEU A 1 84 ? 3.144 7.051 15.738 1.00 86.50 84 LEU A O 1
ATOM 701 N N . THR A 1 85 ? 2.522 8.558 17.285 1.00 82.94 85 THR A N 1
ATOM 702 C CA . THR A 1 85 ? 3.800 8.578 18.004 1.00 82.94 85 THR A CA 1
ATOM 703 C C . THR A 1 85 ? 4.009 7.329 18.858 1.00 82.94 85 THR A C 1
ATOM 705 O O . THR A 1 85 ? 5.150 6.937 19.102 1.00 82.94 85 THR A O 1
ATOM 708 N N . TYR A 1 86 ? 2.932 6.656 19.272 1.00 82.56 86 TYR A N 1
ATOM 709 C CA . TYR A 1 86 ? 3.023 5.439 20.073 1.00 82.56 86 TYR A CA 1
ATOM 710 C C . TYR A 1 86 ? 3.472 4.225 19.246 1.00 82.56 86 TYR A C 1
ATOM 712 O O . TYR A 1 86 ? 3.359 4.179 18.017 1.00 82.56 86 TYR A O 1
ATOM 720 N N . ASN A 1 87 ? 4.019 3.224 19.933 1.00 79.00 87 ASN A N 1
ATOM 721 C CA . ASN A 1 87 ? 4.438 1.975 19.309 1.00 79.00 87 ASN A CA 1
ATOM 722 C C . ASN A 1 87 ? 3.276 0.991 19.228 1.00 79.00 87 ASN A C 1
ATOM 724 O O . ASN A 1 87 ? 2.555 0.788 20.202 1.00 79.00 87 ASN A O 1
ATOM 728 N N . VAL A 1 88 ? 3.133 0.357 18.066 1.00 83.06 88 VAL A N 1
ATOM 729 C CA . VAL A 1 88 ? 2.201 -0.756 17.882 1.00 83.06 88 VAL A CA 1
ATOM 730 C C . VAL A 1 88 ? 2.772 -1.953 18.652 1.00 83.06 88 VAL A C 1
ATOM 732 O O . VAL A 1 88 ? 3.928 -2.308 18.406 1.00 83.06 88 VAL A O 1
ATOM 735 N N . PRO A 1 89 ? 2.021 -2.573 19.578 1.00 82.88 89 PRO A N 1
ATOM 736 C CA . PRO A 1 89 ? 2.530 -3.626 20.462 1.00 82.88 89 PRO A CA 1
ATOM 737 C C . PRO A 1 89 ? 2.723 -4.985 19.760 1.00 82.88 89 PRO A C 1
ATOM 739 O O . PRO A 1 89 ? 2.794 -6.010 20.426 1.00 82.88 89 PRO A O 1
ATOM 742 N N . ILE A 1 90 ? 2.820 -5.002 18.428 1.00 88.12 90 ILE A N 1
ATOM 743 C CA . ILE A 1 90 ? 2.860 -6.206 17.594 1.00 88.12 90 ILE A CA 1
ATOM 744 C C . ILE A 1 90 ? 4.198 -6.262 16.877 1.00 88.12 90 ILE A C 1
ATOM 746 O O . ILE A 1 90 ? 4.704 -5.257 16.367 1.00 88.12 90 ILE A O 1
ATOM 750 N N . LYS A 1 91 ? 4.783 -7.457 16.830 1.00 86.94 91 LYS A N 1
ATOM 751 C CA . LYS A 1 91 ? 6.086 -7.669 16.210 1.00 86.94 91 LYS A CA 1
ATOM 752 C C . LYS A 1 91 ? 5.958 -7.725 14.687 1.00 86.94 91 LYS A C 1
ATOM 754 O O . LYS A 1 91 ? 5.633 -8.762 14.119 1.00 86.94 91 LYS A O 1
ATOM 759 N N . ILE A 1 92 ? 6.289 -6.614 14.040 1.00 89.56 92 ILE A N 1
ATOM 760 C CA . ILE A 1 92 ? 6.402 -6.482 12.581 1.00 89.56 92 ILE A CA 1
ATOM 761 C C . ILE A 1 92 ? 7.723 -5.790 12.203 1.00 89.56 92 ILE A C 1
ATOM 763 O O . ILE A 1 92 ? 8.298 -5.096 13.055 1.00 89.56 92 ILE A O 1
ATOM 767 N N . PRO A 1 93 ? 8.227 -5.981 10.969 1.00 89.50 93 PRO A N 1
ATOM 768 C CA . PRO A 1 93 ? 9.376 -5.244 10.444 1.00 89.50 93 PRO A CA 1
ATOM 769 C C . PRO A 1 93 ? 9.210 -3.725 10.564 1.00 89.50 93 PRO A C 1
ATOM 771 O O . PRO A 1 93 ? 8.103 -3.195 10.481 1.00 89.50 93 PRO A O 1
ATOM 774 N N . ASP A 1 94 ? 10.317 -3.003 10.753 1.00 85.38 94 ASP A N 1
ATOM 775 C CA . ASP A 1 94 ? 10.279 -1.546 10.945 1.00 85.38 94 ASP A CA 1
ATOM 776 C C . ASP A 1 94 ? 9.727 -0.796 9.726 1.00 85.38 94 ASP A C 1
ATOM 778 O O . ASP A 1 94 ? 9.055 0.224 9.887 1.00 85.38 94 ASP A O 1
ATOM 782 N N . GLU A 1 95 ? 9.959 -1.321 8.521 1.00 81.88 95 GLU A N 1
ATOM 783 C CA . GLU A 1 95 ? 9.412 -0.766 7.279 1.00 81.88 95 GLU A CA 1
ATOM 784 C C . GLU A 1 95 ? 7.877 -0.822 7.235 1.00 81.88 95 GLU A C 1
ATOM 786 O O . GLU A 1 95 ? 7.236 0.136 6.799 1.00 81.88 95 GLU A O 1
ATOM 791 N N . ASP A 1 96 ? 7.289 -1.873 7.804 1.00 88.44 96 ASP A N 1
ATOM 792 C CA . ASP A 1 96 ? 5.843 -2.063 7.866 1.00 88.44 96 ASP A CA 1
ATOM 793 C C . ASP A 1 96 ? 5.186 -1.268 8.993 1.00 88.44 96 ASP A C 1
ATOM 795 O O . ASP A 1 96 ? 4.035 -0.835 8.871 1.00 88.44 96 ASP A O 1
ATOM 799 N N . LYS A 1 97 ? 5.907 -1.021 10.099 1.00 90.19 97 LYS A N 1
ATOM 800 C CA . LYS A 1 97 ? 5.382 -0.243 11.238 1.00 90.19 97 LYS A CA 1
ATOM 801 C C . LYS A 1 97 ? 4.842 1.103 10.798 1.00 90.19 97 LYS A C 1
ATOM 803 O O . LYS A 1 97 ? 3.811 1.541 11.303 1.00 90.19 97 LYS A O 1
ATOM 808 N N . LEU A 1 98 ? 5.528 1.755 9.866 1.00 89.75 98 LEU A N 1
ATOM 809 C CA . LEU A 1 98 ? 5.124 3.058 9.370 1.00 89.75 98 LEU A CA 1
ATOM 810 C C . LEU A 1 98 ? 3.787 2.993 8.608 1.00 89.75 98 LEU A C 1
ATOM 812 O O . LEU A 1 98 ? 2.918 3.845 8.809 1.00 89.75 98 LEU A O 1
ATOM 816 N N . ILE A 1 99 ? 3.584 1.956 7.792 1.00 91.25 99 ILE A N 1
ATOM 817 C CA . ILE A 1 99 ? 2.332 1.708 7.058 1.00 91.25 99 ILE A CA 1
ATOM 818 C C . ILE A 1 99 ? 1.184 1.483 8.042 1.00 91.25 99 ILE A C 1
ATOM 820 O O . ILE A 1 99 ? 0.126 2.105 7.918 1.00 91.25 99 ILE A O 1
ATOM 824 N N . ILE A 1 100 ? 1.417 0.649 9.058 1.00 91.94 100 ILE A N 1
ATOM 825 C CA . ILE A 1 100 ? 0.422 0.332 10.085 1.00 91.94 100 ILE A CA 1
ATOM 826 C C . ILE A 1 100 ? 0.057 1.564 10.918 1.00 91.94 100 ILE A C 1
ATOM 828 O O . ILE A 1 100 ? -1.126 1.870 11.067 1.00 91.94 100 ILE A O 1
ATOM 832 N N . LYS A 1 101 ? 1.049 2.316 11.410 1.00 91.81 101 LYS A N 1
ATOM 833 C CA . LYS A 1 101 ? 0.823 3.557 12.172 1.00 91.81 101 LYS A CA 1
ATOM 834 C C . LYS A 1 101 ? 0.011 4.571 11.377 1.00 91.81 101 LYS A C 1
ATOM 836 O O . LYS A 1 101 ? -0.894 5.198 11.920 1.00 91.81 101 LYS A O 1
ATOM 841 N N . THR A 1 102 ? 0.305 4.702 10.088 1.00 91.81 102 THR A N 1
ATOM 842 C CA . THR A 1 102 ? -0.415 5.632 9.218 1.00 91.81 102 THR A CA 1
ATOM 843 C C . THR A 1 102 ? -1.855 5.174 8.972 1.00 91.81 102 THR A C 1
ATOM 845 O O . THR A 1 102 ? -2.772 5.990 8.978 1.00 91.81 102 THR A O 1
ATOM 848 N N . ALA A 1 103 ? -2.090 3.872 8.793 1.00 91.94 103 ALA A N 1
ATOM 849 C CA . ALA A 1 103 ? -3.447 3.347 8.655 1.00 91.94 103 ALA A CA 1
ATOM 850 C C . ALA A 1 103 ? -4.279 3.577 9.929 1.00 91.94 103 ALA A C 1
ATOM 852 O O . ALA A 1 103 ? -5.421 4.023 9.840 1.00 91.94 103 ALA A O 1
ATOM 853 N N . LEU A 1 104 ? -3.687 3.340 11.103 1.00 91.69 104 LEU A N 1
ATOM 854 C CA . LEU A 1 104 ? -4.310 3.590 12.407 1.00 91.69 104 LEU A CA 1
ATOM 855 C C . LEU A 1 104 ? -4.660 5.073 12.623 1.00 91.69 104 LEU A C 1
ATOM 857 O O . LEU A 1 104 ? -5.695 5.373 13.213 1.00 91.69 104 LEU A O 1
ATOM 861 N N . ALA A 1 105 ? -3.852 6.000 12.101 1.00 90.44 105 ALA A N 1
ATOM 862 C CA . ALA A 1 105 ? -4.127 7.437 12.172 1.00 90.44 105 ALA A CA 1
ATOM 863 C C . ALA A 1 105 ? -5.353 7.877 11.346 1.00 90.44 105 ALA A C 1
ATOM 865 O O . ALA A 1 105 ? -5.978 8.893 11.644 1.00 90.44 105 ALA A O 1
ATOM 866 N N . SER A 1 106 ? -5.737 7.115 10.317 1.00 88.06 106 SER A N 1
ATOM 867 C CA . SER A 1 106 ? -6.774 7.508 9.351 1.00 88.06 106 SER A CA 1
ATOM 868 C C . SER A 1 106 ? -8.221 7.418 9.862 1.00 88.06 106 SER A C 1
ATOM 870 O O . SER A 1 106 ? -9.149 7.566 9.069 1.00 88.06 106 SER A O 1
ATOM 872 N N . SER A 1 107 ? -8.434 7.219 11.166 1.00 71.06 107 SER A N 1
ATOM 873 C CA . SER A 1 107 ? -9.758 7.256 11.817 1.00 71.06 107 SER A CA 1
ATOM 874 C C . SER A 1 107 ? -10.776 6.217 11.301 1.00 71.06 107 SER A C 1
ATOM 876 O O . SER A 1 107 ? -11.982 6.452 11.321 1.00 71.06 107 SER A O 1
ATOM 878 N N . GLY A 1 108 ? -10.291 5.034 10.903 1.00 71.56 108 GLY A N 1
ATOM 879 C CA . GLY A 1 108 ? -11.104 3.859 10.558 1.00 71.56 108 GLY A CA 1
ATOM 880 C C . GLY A 1 108 ? -11.518 3.751 9.085 1.00 71.56 108 GLY A C 1
ATOM 881 O O . GLY A 1 108 ? -11.275 4.640 8.274 1.00 71.56 108 GLY A O 1
ATOM 882 N N . ASN A 1 109 ? -12.100 2.604 8.719 1.00 84.31 109 ASN A N 1
ATOM 883 C CA . ASN A 1 109 ? -12.538 2.258 7.357 1.00 84.31 109 ASN A CA 1
ATOM 884 C C . ASN A 1 109 ? -11.416 2.296 6.301 1.00 84.31 109 ASN A C 1
ATOM 886 O O . ASN A 1 109 ? -11.612 2.699 5.153 1.00 84.31 109 ASN A O 1
ATOM 890 N N . THR A 1 110 ? -10.207 1.902 6.706 1.00 91.31 110 THR A N 1
ATOM 891 C CA . THR A 1 110 ? -9.019 1.915 5.846 1.00 91.31 110 THR A CA 1
ATOM 892 C C . THR A 1 110 ? -8.673 0.508 5.385 1.00 91.31 110 THR A C 1
ATOM 894 O O . THR A 1 110 ? -8.545 -0.414 6.187 1.00 91.31 110 THR A O 1
ATOM 897 N N . ILE A 1 111 ? -8.446 0.357 4.082 1.00 92.81 111 ILE A N 1
ATOM 898 C CA . ILE A 1 111 ? -7.901 -0.868 3.499 1.00 92.81 111 ILE A CA 1
ATOM 899 C C . ILE A 1 111 ? -6.397 -0.679 3.299 1.00 92.81 111 ILE A C 1
ATOM 901 O O . ILE A 1 111 ? -5.967 0.275 2.639 1.00 92.81 111 ILE A O 1
ATOM 905 N N . ILE A 1 112 ? -5.597 -1.573 3.874 1.00 93.81 112 ILE A N 1
ATOM 906 C CA . ILE A 1 112 ? -4.167 -1.706 3.595 1.00 93.81 112 ILE A CA 1
ATOM 907 C C . ILE A 1 112 ? -4.013 -2.739 2.488 1.00 93.81 112 ILE A C 1
ATOM 909 O O . ILE A 1 112 ? -4.425 -3.883 2.647 1.00 93.81 112 ILE A O 1
ATOM 913 N N . ILE A 1 113 ? -3.432 -2.330 1.366 1.00 93.69 113 ILE A N 1
ATOM 914 C CA . ILE A 1 113 ? -3.154 -3.222 0.241 1.00 93.69 113 ILE A CA 1
ATOM 915 C C . ILE A 1 113 ? -1.655 -3.491 0.223 1.00 93.69 113 ILE A C 1
ATOM 917 O O . ILE A 1 113 ? -0.870 -2.542 0.173 1.00 93.69 113 ILE A O 1
ATOM 921 N N . THR A 1 114 ? -1.270 -4.766 0.267 1.00 94.06 114 THR A N 1
ATOM 922 C CA . THR A 1 114 ? 0.131 -5.211 0.323 1.00 94.06 114 THR A CA 1
ATOM 923 C C . THR A 1 114 ? 0.341 -6.514 -0.452 1.00 94.06 114 THR A C 1
ATOM 925 O O . THR A 1 114 ? -0.606 -7.233 -0.773 1.00 94.06 114 THR A O 1
ATOM 928 N N . THR A 1 115 ? 1.599 -6.814 -0.767 1.00 91.62 115 THR A N 1
ATOM 929 C CA . THR A 1 115 ? 2.042 -8.132 -1.237 1.00 91.62 115 THR A CA 1
ATOM 930 C C . THR A 1 115 ? 2.791 -8.923 -0.162 1.00 91.62 115 THR A C 1
ATOM 932 O O . THR A 1 115 ? 3.117 -10.085 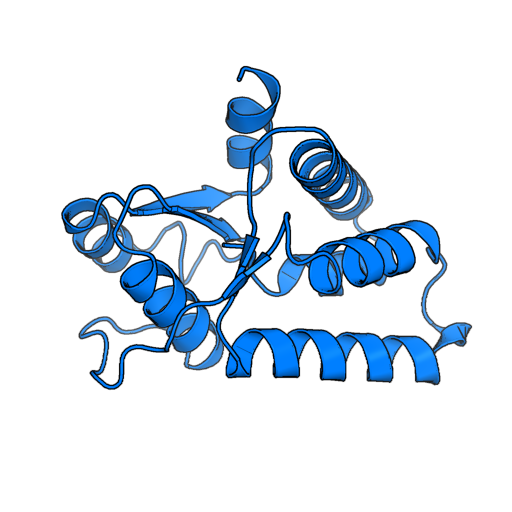-0.406 1.00 91.62 115 THR A O 1
ATOM 935 N N . ASP A 1 116 ? 3.069 -8.339 1.011 1.00 90.88 116 ASP A N 1
ATOM 936 C CA . ASP A 1 116 ? 3.721 -9.042 2.116 1.00 90.88 116 ASP A CA 1
ATOM 937 C C . ASP A 1 116 ? 2.737 -9.995 2.794 1.00 90.88 116 ASP A C 1
ATOM 939 O O . ASP A 1 116 ? 1.897 -9.624 3.621 1.00 90.88 116 ASP A O 1
ATOM 943 N N . ARG A 1 117 ? 2.856 -11.271 2.428 1.00 90.12 117 ARG A N 1
ATOM 944 C CA . ARG A 1 117 ? 2.050 -12.318 3.043 1.00 90.12 117 ARG A CA 1
ATOM 945 C C . ARG A 1 117 ? 2.491 -12.636 4.462 1.00 90.12 117 ARG A C 1
ATOM 947 O O . ARG A 1 117 ? 1.659 -12.738 5.351 1.00 90.12 117 ARG A O 1
ATOM 954 N N . ARG A 1 118 ? 3.798 -12.745 4.681 1.00 90.56 118 ARG A N 1
ATOM 955 C CA . ARG A 1 118 ? 4.368 -13.313 5.902 1.00 90.56 118 ARG A CA 1
ATOM 956 C C . ARG A 1 118 ? 4.167 -12.413 7.116 1.00 90.56 118 ARG A C 1
ATOM 958 O O . ARG A 1 118 ? 3.875 -12.918 8.196 1.00 90.56 118 ARG A O 1
ATOM 965 N N . HIS A 1 119 ? 4.405 -11.115 6.965 1.00 90.62 119 HIS A N 1
ATOM 966 C CA . HIS A 1 119 ? 4.435 -10.186 8.093 1.00 90.62 119 HIS A CA 1
ATOM 967 C C . HIS A 1 119 ? 3.126 -9.420 8.273 1.00 90.62 119 HIS A C 1
ATOM 969 O O . HIS A 1 119 ? 2.834 -9.008 9.400 1.00 90.62 119 HIS A O 1
ATOM 975 N N . LEU A 1 120 ? 2.329 -9.286 7.204 1.00 92.44 120 LEU A N 1
ATOM 976 C CA . LEU A 1 120 ? 1.085 -8.519 7.211 1.00 92.44 120 LEU A CA 1
ATOM 977 C C . LEU A 1 120 ? -0.168 -9.378 7.011 1.00 92.44 120 LEU A C 1
ATOM 979 O O . LEU A 1 120 ? -1.042 -9.364 7.874 1.00 92.44 120 LEU A O 1
ATOM 983 N N . ILE A 1 121 ? -0.283 -10.116 5.901 1.00 93.12 121 ILE A N 1
ATOM 984 C CA . ILE A 1 121 ? -1.539 -10.820 5.568 1.00 93.12 121 ILE A CA 1
ATOM 985 C C . ILE A 1 121 ? -1.795 -12.003 6.507 1.00 93.12 121 ILE A C 1
ATOM 987 O O . ILE A 1 121 ? -2.880 -12.088 7.080 1.00 93.12 121 ILE A O 1
ATOM 991 N N . ASP A 1 122 ? -0.803 -12.874 6.681 1.00 93.75 122 ASP A N 1
ATOM 992 C CA . ASP A 1 122 ? -0.902 -14.120 7.452 1.00 93.75 122 ASP A CA 1
ATOM 993 C C . ASP A 1 122 ? -0.646 -13.891 8.957 1.00 93.75 122 ASP A C 1
ATOM 995 O O . ASP A 1 122 ? -0.669 -14.823 9.760 1.00 93.75 122 ASP A O 1
ATOM 999 N N . ASN A 1 123 ? -0.398 -12.641 9.364 1.00 94.12 123 ASN A N 1
ATOM 1000 C CA . ASN A 1 123 ? -0.176 -12.265 10.754 1.00 94.12 123 ASN A CA 1
ATOM 1001 C C . ASN A 1 123 ? -1.516 -12.062 11.479 1.00 94.12 123 ASN A C 1
ATOM 1003 O O . ASN A 1 123 ? -2.064 -10.959 11.521 1.00 94.12 123 ASN A O 1
ATOM 1007 N N . GLU A 1 124 ? -2.044 -13.140 12.059 1.00 93.62 124 GLU A N 1
ATOM 1008 C CA . GLU A 1 124 ? -3.335 -13.134 12.758 1.00 93.62 124 GLU A CA 1
ATOM 1009 C C . GLU A 1 124 ? -3.390 -12.134 13.922 1.00 93.62 124 GLU A C 1
ATOM 1011 O O . GLU A 1 124 ? -4.420 -11.494 14.137 1.00 93.62 124 GLU A O 1
ATOM 1016 N N . GLU A 1 125 ? -2.288 -11.961 14.657 1.00 93.94 125 GLU A N 1
ATOM 1017 C CA . GLU A 1 125 ? -2.206 -10.998 15.760 1.00 93.94 125 GLU A CA 1
ATOM 1018 C C . GLU A 1 125 ? -2.424 -9.567 15.247 1.00 93.94 125 GLU A C 1
ATOM 1020 O O . GLU A 1 125 ? -3.255 -8.826 15.782 1.00 93.94 125 GLU A O 1
ATOM 1025 N N . LEU A 1 126 ? -1.745 -9.205 14.153 1.00 94.25 126 LEU A N 1
ATOM 1026 C CA . LEU A 1 126 ? -1.911 -7.914 13.491 1.00 94.25 126 LEU A CA 1
ATOM 1027 C C . LEU A 1 126 ? -3.331 -7.722 12.953 1.00 94.25 126 LEU A C 1
ATOM 1029 O O . LEU A 1 126 ? -3.944 -6.686 13.207 1.00 94.25 126 LEU A O 1
ATOM 1033 N N . GLN A 1 127 ? -3.862 -8.711 12.235 1.00 94.00 127 GLN A N 1
ATOM 1034 C CA . GLN A 1 127 ? -5.212 -8.658 11.667 1.00 94.00 127 GLN A CA 1
ATOM 1035 C C . GLN A 1 127 ? -6.265 -8.431 12.762 1.00 94.00 127 GLN A C 1
ATOM 1037 O O . GLN A 1 127 ? -7.124 -7.556 12.635 1.00 94.00 127 GLN A O 1
ATOM 1042 N N . ASN A 1 128 ? -6.168 -9.168 13.872 1.00 92.94 128 ASN A N 1
ATOM 1043 C CA . ASN A 1 128 ? -7.088 -9.042 15.002 1.00 92.94 128 ASN A CA 1
ATOM 1044 C C . ASN A 1 128 ? -6.993 -7.671 15.676 1.00 92.94 128 ASN A C 1
ATOM 1046 O O . ASN A 1 128 ? -8.022 -7.071 15.992 1.00 92.94 128 ASN A O 1
ATOM 1050 N N . HIS A 1 129 ? -5.780 -7.147 15.854 1.00 91.88 129 HIS A N 1
ATOM 1051 C CA . HIS A 1 129 ? -5.586 -5.808 16.401 1.00 91.88 129 HIS A CA 1
ATOM 1052 C C . HIS A 1 129 ? -6.197 -4.727 15.505 1.00 91.88 129 HIS A C 1
ATOM 1054 O O . HIS A 1 129 ? -6.924 -3.865 15.989 1.00 91.88 129 HIS A O 1
ATOM 1060 N N . LEU A 1 130 ? -5.961 -4.793 14.193 1.00 92.56 130 LEU A N 1
ATOM 1061 C CA . LEU A 1 130 ? -6.462 -3.810 13.227 1.00 92.56 130 LEU A CA 1
ATOM 1062 C C . LEU A 1 130 ? -7.979 -3.858 13.040 1.00 92.56 130 LEU A C 1
ATOM 1064 O O . LEU A 1 130 ? -8.607 -2.820 12.814 1.00 92.56 130 LEU A O 1
ATOM 1068 N N . LYS A 1 131 ? -8.586 -5.035 13.208 1.00 91.56 131 LYS A N 1
ATOM 1069 C CA . LYS A 1 131 ? -10.039 -5.208 13.143 1.00 91.56 131 LYS A CA 1
ATOM 1070 C C . LYS A 1 131 ? -10.774 -4.346 14.173 1.00 91.56 131 LYS A C 1
ATOM 1072 O O . LYS A 1 131 ? -11.830 -3.805 13.854 1.00 91.56 131 LYS A O 1
ATOM 1077 N N . ALA A 1 132 ? -10.198 -4.150 15.363 1.00 89.19 132 ALA A N 1
ATOM 1078 C CA . ALA A 1 132 ? -10.758 -3.269 16.394 1.00 89.19 132 ALA A CA 1
ATOM 1079 C C . ALA A 1 132 ? -10.860 -1.796 15.946 1.00 89.19 132 ALA A C 1
ATOM 1081 O O . ALA A 1 132 ? -11.670 -1.045 16.482 1.00 89.19 132 ALA A O 1
ATOM 1082 N N . TYR A 1 133 ? -10.084 -1.401 14.932 1.00 90.56 133 TYR A N 1
ATOM 1083 C CA . TYR A 1 133 ? -10.059 -0.054 14.358 1.00 90.56 133 TYR A CA 1
ATOM 1084 C C . TYR A 1 133 ? -10.758 0.026 12.992 1.00 90.56 133 TYR A C 1
ATOM 1086 O O . TYR A 1 133 ? -10.632 1.031 12.294 1.00 90.56 133 TYR A O 1
ATOM 1094 N N . ASN A 1 134 ? -11.487 -1.022 12.587 1.00 92.50 134 ASN A N 1
ATOM 1095 C CA . ASN A 1 134 ? -12.096 -1.135 11.259 1.00 92.50 134 ASN A CA 1
ATOM 1096 C C . ASN A 1 134 ? -11.067 -0.945 10.121 1.00 92.50 134 ASN A C 1
ATOM 1098 O O . ASN A 1 134 ? -11.306 -0.228 9.145 1.00 92.50 134 ASN A O 1
ATOM 1102 N N . ILE A 1 135 ? -9.887 -1.549 10.282 1.00 93.75 135 ILE A N 1
ATOM 1103 C CA . ILE A 1 135 ? -8.826 -1.591 9.274 1.00 93.75 135 ILE A CA 1
ATOM 1104 C C . ILE A 1 135 ? -8.707 -3.024 8.772 1.00 93.75 135 ILE A C 1
ATOM 1106 O O . ILE A 1 135 ? -8.667 -3.963 9.563 1.00 93.75 135 ILE A O 1
ATOM 1110 N N . THR A 1 136 ? -8.652 -3.193 7.454 1.00 93.75 136 THR A N 1
ATOM 1111 C CA . THR A 1 136 ? -8.515 -4.511 6.817 1.00 93.75 136 THR A CA 1
ATOM 1112 C C . THR A 1 136 ? -7.241 -4.555 5.989 1.00 93.75 136 THR A C 1
ATOM 1114 O O . THR A 1 136 ? -6.984 -3.633 5.214 1.00 93.75 136 THR A O 1
ATOM 1117 N N . ILE A 1 137 ? -6.455 -5.623 6.123 1.00 94.69 137 ILE A N 1
ATOM 1118 C CA . ILE A 1 137 ? -5.314 -5.886 5.243 1.00 94.69 137 ILE A CA 1
ATOM 1119 C C . ILE A 1 137 ? -5.755 -6.855 4.153 1.00 94.69 137 ILE A C 1
ATOM 1121 O O . ILE A 1 137 ? -6.281 -7.928 4.449 1.00 94.69 137 ILE A O 1
ATOM 1125 N N . LEU A 1 138 ? -5.513 -6.492 2.897 1.00 94.38 138 LEU A N 1
ATOM 1126 C CA . LEU A 1 138 ? -5.837 -7.314 1.742 1.00 94.38 138 LEU A CA 1
ATOM 1127 C C . LEU A 1 138 ? -4.623 -7.512 0.832 1.00 94.38 138 LEU A C 1
ATOM 1129 O O . LEU A 1 138 ? -3.868 -6.562 0.592 1.00 94.38 138 LEU A O 1
ATOM 1133 N N . PRO A 1 139 ? -4.470 -8.712 0.249 1.00 94.81 139 PRO A N 1
ATOM 1134 C CA . PRO A 1 139 ? -3.607 -8.875 -0.905 1.00 94.81 139 PRO A CA 1
ATOM 1135 C C . PRO A 1 139 ? -4.173 -8.121 -2.118 1.00 94.81 139 PRO A C 1
ATOM 1137 O O . PRO A 1 139 ? -5.372 -7.833 -2.205 1.00 94.81 139 PRO A O 1
ATOM 1140 N N . LEU A 1 140 ? -3.294 -7.804 -3.071 1.00 93.19 140 LEU A N 1
ATOM 1141 C CA . LEU A 1 140 ? -3.623 -7.037 -4.278 1.00 93.19 140 LEU A CA 1
ATOM 1142 C C . LEU A 1 140 ? -4.809 -7.612 -5.073 1.00 93.19 140 LEU A C 1
ATOM 1144 O O . LEU A 1 140 ? -5.687 -6.861 -5.491 1.00 93.19 140 LEU A O 1
ATOM 1148 N N . ASP A 1 141 ? -4.846 -8.926 -5.279 1.00 92.19 141 ASP A N 1
ATOM 1149 C CA . ASP A 1 141 ? -5.913 -9.622 -6.008 1.00 92.19 141 ASP A CA 1
ATOM 1150 C C . ASP A 1 141 ? -7.281 -9.440 -5.337 1.00 92.19 141 ASP A C 1
ATOM 1152 O O . ASP A 1 141 ? -8.246 -9.040 -5.988 1.00 92.19 141 ASP A O 1
ATOM 1156 N N . ARG A 1 142 ? -7.354 -9.621 -4.015 1.00 93.06 142 ARG A N 1
ATOM 1157 C CA . ARG A 1 142 ? -8.584 -9.394 -3.242 1.00 93.06 142 ARG A CA 1
ATOM 1158 C C . ARG A 1 142 ? -9.009 -7.933 -3.221 1.00 93.06 142 ARG A C 1
ATOM 1160 O O . ARG A 1 142 ? -10.199 -7.640 -3.312 1.00 93.06 142 ARG A O 1
ATOM 1167 N N . ALA A 1 143 ? -8.056 -7.009 -3.125 1.00 91.44 143 ALA A N 1
ATOM 1168 C CA . ALA A 1 143 ? -8.362 -5.585 -3.177 1.00 91.44 143 ALA A CA 1
ATOM 1169 C C . ALA A 1 143 ? -8.980 -5.187 -4.530 1.00 91.44 143 ALA A C 1
ATOM 1171 O O . ALA A 1 143 ? -9.935 -4.412 -4.565 1.00 91.44 143 ALA A O 1
ATOM 1172 N N . LEU A 1 144 ? -8.486 -5.757 -5.634 1.00 90.69 144 LEU A N 1
ATOM 1173 C CA . LEU A 1 144 ? -9.056 -5.551 -6.966 1.00 90.69 144 LEU A CA 1
ATOM 1174 C C . LEU A 1 144 ? -10.482 -6.101 -7.078 1.00 90.69 144 LEU A C 1
ATOM 1176 O O . LEU A 1 144 ? -11.338 -5.427 -7.645 1.00 90.69 144 LEU A O 1
ATOM 1180 N N . GLU A 1 145 ? -10.770 -7.280 -6.521 1.00 90.44 145 GLU A N 1
ATOM 1181 C CA . GLU A 1 145 ? -12.127 -7.855 -6.519 1.00 90.44 145 GLU A CA 1
ATOM 1182 C C . GLU A 1 145 ? -13.156 -6.960 -5.818 1.00 90.44 145 GLU A C 1
ATOM 1184 O O . GLU A 1 145 ? -14.308 -6.906 -6.245 1.00 90.44 145 GLU A O 1
ATOM 1189 N N . ILE A 1 146 ? -12.756 -6.269 -4.750 1.00 86.88 146 ILE A N 1
ATOM 1190 C CA . ILE A 1 146 ? -13.636 -5.367 -3.994 1.00 86.88 146 ILE A CA 1
ATOM 1191 C C . ILE A 1 146 ? -13.803 -4.050 -4.749 1.00 86.88 146 ILE A C 1
ATOM 1193 O O . ILE A 1 146 ? -14.915 -3.662 -5.091 1.00 86.88 146 ILE A O 1
ATOM 1197 N N . ILE A 1 147 ? -12.687 -3.411 -5.108 1.00 82.44 147 ILE A N 1
ATOM 1198 C CA . ILE A 1 147 ? -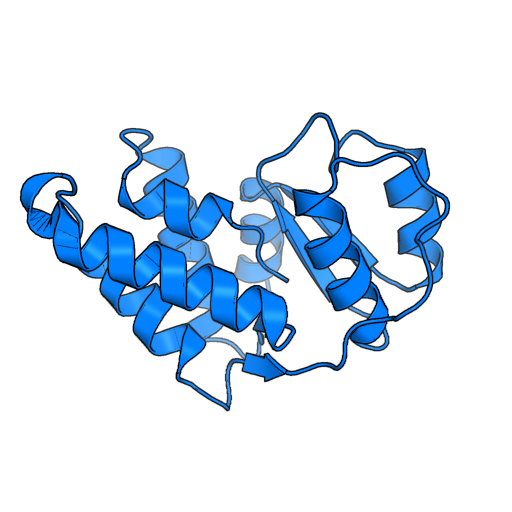12.688 -2.089 -5.745 1.00 82.44 147 ILE A CA 1
ATOM 1199 C C . ILE A 1 147 ? -13.325 -2.123 -7.143 1.00 82.44 147 ILE A C 1
ATOM 1201 O O . ILE A 1 147 ? -13.788 -1.096 -7.631 1.00 82.44 147 ILE A O 1
ATOM 1205 N N . THR A 1 148 ? -13.363 -3.272 -7.822 1.00 78.19 148 THR A N 1
ATOM 1206 C CA . THR A 1 148 ? -14.047 -3.409 -9.123 1.00 78.19 148 THR A CA 1
ATOM 1207 C C . THR A 1 148 ? -15.566 -3.512 -9.011 1.00 78.19 148 THR A C 1
ATOM 1209 O O . THR A 1 148 ? -16.238 -3.130 -9.967 1.00 78.19 148 THR A O 1
ATOM 1212 N N . LYS A 1 149 ? -16.093 -4.008 -7.885 1.00 73.38 149 LYS A N 1
ATOM 1213 C CA . LYS A 1 149 ? -17.532 -4.226 -7.662 1.00 73.38 149 LYS A CA 1
ATOM 1214 C C . LYS A 1 149 ? -18.267 -3.001 -7.115 1.00 73.38 149 LYS A C 1
ATOM 1216 O O . LYS A 1 149 ? -19.471 -2.909 -7.337 1.00 73.38 149 LYS A O 1
ATOM 1221 N N . ASP A 1 150 ? -17.551 -2.111 -6.430 1.00 58.41 150 ASP A N 1
ATOM 1222 C CA . ASP A 1 150 ? -18.050 -0.800 -5.971 1.00 58.41 150 ASP A CA 1
ATOM 1223 C C . ASP A 1 150 ? -18.299 0.182 -7.128 1.00 58.41 150 ASP A C 1
ATOM 1225 O O . ASP A 1 150 ? -19.075 1.146 -6.969 1.00 58.41 150 ASP A O 1
#